Protein AF-A0A7Y1Y5I1-F1 (afdb_monomer_lite)

Radius of gyration: 30.26 Å; chains: 1; bounding box: 66×47×64 Å

pLDDT: mean 76.17, std 13.29, range [53.34, 96.62]

Secondary structure (DSSP, 8-state):
----EEE-TTT--EEETTSPPTTSPPHHHHHHHHHHHTTT---TT---GGG--S---SS---HHHHHIIIIIS------PPPHHHHHHHHHHHHHHHHHHHTT--

Foldseek 3Di:
DDFDWDQDPPQRDIDTPPDDDPRDDDPVVVVVVCVVCVVPDDDPPDDDPVPPVPPDDPDDDPPQVVCCVPVNPPPPPPPDDPPVVVVVVVVVVVVVCCCVVVVVD

Sequence (105 aa):
MAVERYMCPSCGTEVEVGSKCTGCPPEKKRRKLREKAAVARKKAWQQGQVYDGLGLPDDEFDYEGFVQREFGGKPHRQVGLKWYWWVTGAVLAGAMAVALFGGLW

Structure (mmCIF, N/CA/C/O backbone):
data_AF-A0A7Y1Y5I1-F1
#
_entry.id   AF-A0A7Y1Y5I1-F1
#
loop_
_atom_site.group_PDB
_atom_site.id
_atom_site.type_symbol
_atom_site.label_atom_id
_atom_site.label_alt_id
_atom_site.label_comp_id
_atom_site.label_asym_id
_atom_site.label_entity_id
_atom_site.label_seq_id
_atom_site.pdbx_PDB_ins_code
_atom_site.Cartn_x
_atom_site.Cartn_y
_atom_site.Cartn_z
_atom_site.occupancy
_atom_site.B_iso_or_equiv
_atom_site.auth_seq_id
_atom_site.auth_comp_id
_atom_site.auth_asym_id
_atom_site.auth_atom_id
_atom_site.pdbx_PDB_model_num
ATOM 1 N N . MET A 1 1 ? -18.068 29.644 29.585 1.00 58.94 1 MET A N 1
ATOM 2 C CA . MET A 1 1 ? -17.789 28.693 28.489 1.00 58.94 1 MET A CA 1
ATOM 3 C C . MET A 1 1 ? -18.342 27.348 28.920 1.00 58.94 1 MET A C 1
ATOM 5 O O . MET A 1 1 ? -18.066 26.958 30.048 1.00 58.94 1 MET A O 1
ATOM 9 N N . ALA A 1 2 ? -19.202 26.717 28.120 1.00 75.50 2 ALA A N 1
ATOM 10 C CA . ALA A 1 2 ? -19.740 25.402 28.463 1.00 75.50 2 ALA A CA 1
ATOM 11 C C . ALA A 1 2 ? -18.593 24.383 28.453 1.00 75.50 2 ALA A C 1
ATOM 13 O O . ALA A 1 2 ? -17.777 24.389 27.534 1.00 75.50 2 ALA A O 1
ATOM 14 N N . VAL A 1 3 ? -18.491 23.566 29.500 1.00 82.12 3 VAL A N 1
ATOM 15 C CA . VAL A 1 3 ? -17.487 22.502 29.558 1.00 82.12 3 VAL A CA 1
ATOM 16 C C . VAL A 1 3 ? -17.970 21.375 28.656 1.00 82.12 3 VAL A C 1
ATOM 18 O O . VAL A 1 3 ? -19.004 20.769 28.936 1.00 82.12 3 VAL A O 1
ATOM 21 N N . GLU A 1 4 ? -17.246 21.113 27.571 1.00 89.19 4 GLU A N 1
ATOM 22 C CA . GLU A 1 4 ? -17.536 19.973 26.707 1.00 89.19 4 GLU A CA 1
ATOM 23 C C . GLU A 1 4 ? -17.234 18.669 27.456 1.00 89.19 4 GLU A C 1
ATOM 25 O O . GLU A 1 4 ? -16.165 18.503 28.056 1.00 89.19 4 GLU A O 1
ATOM 30 N N . ARG A 1 5 ? -18.199 17.746 27.453 1.00 90.75 5 ARG A N 1
ATOM 31 C CA . ARG A 1 5 ? -18.113 16.435 28.106 1.00 90.75 5 ARG A CA 1
ATOM 32 C C . ARG A 1 5 ? -18.198 15.331 27.058 1.00 90.75 5 ARG A C 1
ATOM 34 O O . ARG A 1 5 ? -18.903 15.469 26.063 1.00 90.75 5 ARG A O 1
ATOM 41 N N . TYR A 1 6 ? -17.476 14.237 27.283 1.00 89.06 6 TYR A N 1
ATOM 42 C CA . TYR A 1 6 ? -17.511 13.044 26.440 1.00 89.06 6 TYR A CA 1
ATOM 43 C C . TYR A 1 6 ? -17.600 11.772 27.291 1.00 89.06 6 TYR A C 1
ATOM 45 O O . TYR A 1 6 ? -17.108 11.718 28.419 1.00 89.06 6 TYR A O 1
ATOM 53 N N . MET A 1 7 ? -18.198 10.717 26.739 1.00 89.06 7 MET A N 1
ATOM 54 C CA . MET A 1 7 ? -18.208 9.387 27.354 1.00 89.06 7 MET A CA 1
ATOM 55 C C . MET A 1 7 ? -16.882 8.664 27.102 1.00 89.06 7 MET A C 1
ATOM 57 O O . MET A 1 7 ? -16.476 8.460 25.957 1.00 89.06 7 MET A O 1
ATOM 61 N N . CYS A 1 8 ? -16.204 8.229 28.165 1.00 85.62 8 CYS A N 1
ATOM 62 C CA . CYS A 1 8 ? -14.956 7.483 28.038 1.00 85.62 8 CYS A CA 1
ATOM 63 C C . CYS A 1 8 ? -15.204 6.071 27.462 1.00 85.62 8 CYS A C 1
ATOM 65 O O . CYS A 1 8 ? -15.835 5.252 28.131 1.00 85.62 8 CYS A O 1
ATOM 67 N N . PRO A 1 9 ? -14.619 5.690 26.308 1.00 84.00 9 PRO A N 1
ATOM 68 C CA . PRO A 1 9 ? -14.860 4.383 25.680 1.00 84.00 9 PRO A CA 1
ATOM 69 C C . PRO A 1 9 ? -14.247 3.198 26.448 1.00 84.00 9 PRO A C 1
ATOM 71 O O . PRO A 1 9 ? -14.430 2.045 26.075 1.00 84.00 9 PRO A O 1
ATOM 74 N N . SER A 1 10 ? -13.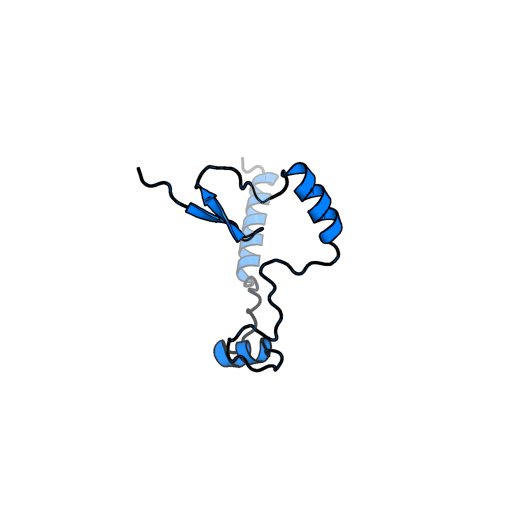459 3.460 27.497 1.00 75.75 10 SER A N 1
ATOM 75 C CA . SER A 1 10 ? -12.841 2.409 28.316 1.00 75.75 10 SER A CA 1
ATOM 76 C C . SER A 1 10 ? -13.652 2.047 29.563 1.00 75.75 10 SER A C 1
ATOM 78 O O . SER A 1 10 ? -13.613 0.889 29.965 1.00 75.75 10 SER A O 1
ATOM 80 N N . CYS A 1 11 ? -14.334 3.011 30.192 1.00 83.81 11 CYS A N 1
ATOM 81 C CA . CYS A 1 11 ? -15.057 2.799 31.455 1.00 83.81 11 CYS A CA 1
ATOM 82 C C . CYS A 1 11 ? -16.494 3.341 31.466 1.00 83.81 11 CYS A C 1
ATOM 84 O O . CYS A 1 11 ? -17.189 3.139 32.454 1.00 83.81 11 CYS A O 1
ATOM 86 N N . GLY A 1 12 ? -16.939 4.029 30.410 1.00 82.81 12 GLY A N 1
ATOM 87 C CA . GLY A 1 12 ? -18.301 4.559 30.288 1.00 82.81 12 GLY A CA 1
ATOM 88 C C . GLY A 1 12 ? -18.615 5.761 31.184 1.00 82.81 12 GLY A C 1
ATOM 89 O O . GLY A 1 12 ? -19.759 6.183 31.250 1.00 82.81 12 GLY A O 1
ATOM 90 N N . THR A 1 13 ? -17.628 6.317 31.892 1.00 87.00 13 THR A N 1
ATOM 91 C CA . THR A 1 13 ? -17.818 7.514 32.726 1.00 87.00 13 THR A CA 1
ATOM 92 C C . THR A 1 13 ? -17.789 8.772 31.863 1.00 87.00 13 THR A C 1
ATOM 94 O O . THR A 1 13 ? -17.021 8.841 30.899 1.00 87.00 13 THR A O 1
ATOM 97 N N . GLU A 1 14 ? -18.585 9.774 32.227 1.00 89.12 14 GLU A N 1
ATOM 98 C CA . GLU A 1 14 ? -18.563 11.087 31.591 1.00 89.12 14 GLU A CA 1
ATOM 99 C C . GLU A 1 14 ? -17.354 11.901 32.077 1.00 89.12 14 GLU A C 1
ATOM 101 O O . GLU A 1 14 ? -17.110 12.036 33.278 1.00 89.12 14 GLU A O 1
ATOM 106 N N . VAL A 1 15 ? -16.552 12.392 31.133 1.00 90.31 15 VAL A N 1
ATOM 107 C CA . VAL A 1 15 ? -15.265 13.054 31.380 1.00 90.31 15 VAL A CA 1
ATOM 108 C C . VAL A 1 15 ? -15.242 14.395 30.661 1.00 90.31 15 VAL A C 1
ATOM 110 O O . VAL A 1 15 ? -15.759 14.534 29.556 1.00 90.31 15 VAL A O 1
ATOM 113 N N . GLU A 1 16 ? -14.620 15.392 31.279 1.00 90.19 16 GLU A N 1
ATOM 114 C CA . GLU A 1 16 ? -14.450 16.716 30.682 1.00 90.19 16 GLU A CA 1
ATOM 115 C C . GLU A 1 16 ? -13.322 16.695 29.647 1.00 90.19 16 GLU A C 1
ATOM 117 O O . GLU A 1 16 ? -12.241 16.137 29.893 1.00 90.19 16 GLU A O 1
ATOM 122 N N . VAL A 1 17 ? -13.561 17.303 28.485 1.00 86.69 17 VAL A N 1
ATOM 123 C CA . VAL A 1 17 ? -12.570 17.409 27.410 1.00 86.69 17 VAL A CA 1
ATOM 124 C C . VAL A 1 17 ? -11.335 18.154 27.933 1.00 86.69 17 VAL A C 1
ATOM 126 O O . VAL A 1 17 ? -11.435 19.222 28.528 1.00 86.69 17 VAL A O 1
ATOM 129 N N . GLY A 1 18 ? -10.154 17.556 27.754 1.00 82.94 18 GLY A N 1
ATOM 130 C CA . GLY A 1 18 ? -8.878 18.081 28.264 1.00 82.94 18 GLY A CA 1
ATOM 131 C C . GLY A 1 18 ? -8.461 17.571 29.652 1.00 82.94 18 GLY A C 1
ATOM 132 O O . GLY A 1 18 ? -7.312 17.766 30.047 1.00 82.94 18 GLY A O 1
ATOM 133 N N . SER A 1 19 ? -9.334 16.862 30.375 1.00 83.75 19 SER A N 1
ATOM 134 C CA . SER A 1 19 ? -9.018 16.266 31.681 1.00 83.75 19 SER A CA 1
ATOM 135 C C . SER A 1 19 ? -8.696 14.764 31.589 1.00 83.75 19 SER A C 1
ATOM 137 O O . SER A 1 19 ? -9.060 14.071 30.634 1.00 83.75 19 SER A O 1
ATOM 139 N N . LYS A 1 20 ? -7.987 14.228 32.594 1.00 83.25 20 LYS A N 1
ATOM 140 C CA . LYS A 1 20 ? -7.751 12.779 32.704 1.00 83.25 20 LYS A CA 1
ATOM 141 C C . LYS A 1 20 ? -9.003 12.092 33.246 1.00 83.25 20 LYS A C 1
ATOM 143 O O . LYS A 1 20 ? -9.534 12.495 34.274 1.00 83.25 20 LYS A O 1
ATOM 148 N N . CYS A 1 21 ? -9.403 10.994 32.606 1.00 84.56 21 CYS A N 1
ATOM 149 C CA . CYS A 1 21 ? -10.514 10.161 33.060 1.00 84.56 21 CYS A CA 1
ATOM 150 C C . CYS A 1 21 ? -10.267 9.618 34.479 1.00 84.56 21 CYS A C 1
ATOM 152 O O . CYS A 1 21 ? -9.344 8.829 34.688 1.00 84.56 21 CYS A O 1
ATOM 154 N N . THR A 1 22 ? -11.133 9.979 35.427 1.00 82.38 22 THR A N 1
ATOM 155 C CA . THR A 1 22 ? -11.055 9.573 36.843 1.00 82.38 22 THR A CA 1
ATOM 156 C C . THR A 1 22 ? -11.397 8.099 37.070 1.00 82.38 22 THR A C 1
ATOM 158 O O . THR A 1 22 ? -10.850 7.478 37.976 1.00 82.38 22 THR A O 1
ATOM 161 N N . GLY A 1 23 ? -12.243 7.507 36.219 1.00 80.19 23 GLY A N 1
ATOM 162 C CA . GLY A 1 23 ? -12.626 6.091 36.308 1.00 80.19 23 GLY A CA 1
ATOM 163 C C . GLY A 1 23 ? -11.586 5.097 35.772 1.00 80.19 23 GLY A C 1
ATOM 164 O O . GLY A 1 23 ? -11.674 3.902 36.046 1.00 80.19 23 GLY A O 1
ATOM 165 N N . CYS A 1 24 ? -10.585 5.551 35.008 1.00 81.12 24 CYS A N 1
ATOM 166 C CA . CYS A 1 24 ? -9.576 4.670 34.418 1.00 81.12 24 CYS A CA 1
ATOM 167 C C . CYS A 1 24 ? -8.307 4.614 35.286 1.00 81.12 24 CYS A C 1
ATOM 169 O O . CYS A 1 24 ? -7.814 5.658 35.712 1.00 81.12 24 CYS A O 1
ATOM 171 N N . PRO A 1 25 ? -7.694 3.430 35.494 1.00 75.94 25 PRO A N 1
ATOM 172 C CA . PRO A 1 25 ? -6.433 3.342 36.221 1.00 75.94 25 PRO A CA 1
ATOM 173 C C . PRO A 1 25 ? -5.317 4.099 35.478 1.00 75.94 25 PRO A C 1
ATOM 175 O O . PRO A 1 25 ? -5.348 4.197 34.246 1.00 75.94 25 PRO A O 1
ATOM 178 N N . PRO A 1 26 ? -4.289 4.595 36.190 1.00 71.06 26 PRO A N 1
ATOM 179 C CA . PRO A 1 26 ? -3.196 5.337 35.575 1.00 71.06 26 PRO A CA 1
ATOM 180 C C . PRO A 1 26 ? -2.475 4.492 34.519 1.00 71.06 26 PRO A C 1
ATOM 182 O O . PRO A 1 26 ? -2.339 3.273 34.642 1.00 71.06 26 PRO A O 1
ATOM 185 N N . GLU A 1 27 ? -1.976 5.154 33.480 1.00 66.31 27 GLU A N 1
ATOM 186 C CA . GLU A 1 27 ? -1.447 4.549 32.250 1.00 66.31 27 GLU A CA 1
ATOM 187 C C . GLU A 1 27 ? -0.400 3.445 32.482 1.00 66.31 27 GLU A C 1
ATOM 189 O O . GLU A 1 27 ? -0.437 2.393 31.841 1.00 66.31 27 GLU A O 1
ATOM 194 N N . LYS A 1 28 ? 0.469 3.618 33.486 1.00 60.47 28 LYS A N 1
ATOM 195 C CA . LYS A 1 28 ? 1.477 2.620 33.882 1.00 60.47 28 LYS A CA 1
ATOM 196 C C . LYS A 1 28 ? 0.851 1.300 34.359 1.00 60.47 28 LYS A C 1
ATOM 198 O O . LYS A 1 28 ? 1.366 0.229 34.045 1.00 60.47 28 LYS A O 1
ATOM 203 N N . LYS A 1 29 ? -0.287 1.359 35.064 1.00 59.62 29 LYS A N 1
ATOM 204 C CA . LYS A 1 29 ? -1.071 0.172 35.453 1.00 59.62 29 LYS A CA 1
ATOM 205 C C . LYS A 1 29 ? -1.842 -0.400 34.254 1.00 59.62 29 LYS A C 1
ATOM 207 O O . LYS A 1 29 ? -1.913 -1.619 34.123 1.00 59.62 29 LYS A O 1
ATOM 212 N N . ARG A 1 30 ? -2.336 0.449 33.335 1.00 58.41 30 ARG A N 1
ATOM 213 C CA . ARG A 1 30 ? -3.016 0.017 32.091 1.00 58.41 30 ARG A CA 1
ATOM 214 C C . ARG A 1 30 ? -2.108 -0.787 31.167 1.00 58.41 30 ARG A C 1
ATOM 216 O O . ARG A 1 30 ? -2.570 -1.784 30.627 1.00 58.41 30 ARG A O 1
ATOM 223 N N . ARG A 1 31 ? -0.838 -0.401 30.996 1.00 60.25 31 ARG A N 1
ATOM 224 C CA . ARG A 1 31 ? 0.115 -1.145 30.149 1.00 60.25 31 ARG A CA 1
ATOM 225 C C . ARG A 1 31 ? 0.320 -2.575 30.655 1.00 60.25 31 ARG A C 1
ATOM 227 O O . ARG A 1 31 ? 0.153 -3.514 29.890 1.00 60.25 31 ARG A O 1
ATOM 234 N N . LYS A 1 32 ? 0.554 -2.732 31.962 1.00 57.91 32 LYS A N 1
ATOM 235 C CA . LYS A 1 32 ? 0.749 -4.040 32.612 1.00 57.91 32 LYS A CA 1
ATOM 236 C C . LYS A 1 32 ? -0.507 -4.927 32.560 1.00 57.91 32 LYS A C 1
ATOM 238 O O . LYS A 1 32 ? -0.399 -6.140 32.425 1.00 57.91 32 LYS A O 1
ATOM 243 N N . LEU A 1 33 ? -1.699 -4.328 32.650 1.00 59.78 33 LEU A N 1
ATOM 244 C CA . LEU A 1 33 ? -2.982 -5.027 32.477 1.00 59.78 33 LEU A CA 1
ATOM 245 C C . LEU A 1 33 ? -3.251 -5.412 31.013 1.00 59.78 33 LEU A C 1
ATOM 247 O O . LEU A 1 33 ? -3.718 -6.516 30.756 1.00 59.78 33 LEU A O 1
ATOM 251 N N . ARG A 1 34 ? -2.934 -4.532 30.054 1.00 58.25 34 ARG A N 1
ATOM 252 C CA . ARG A 1 34 ? -3.069 -4.800 28.612 1.00 58.25 34 ARG A CA 1
ATOM 253 C C . ARG A 1 34 ? -2.157 -5.928 28.157 1.00 58.25 34 ARG A C 1
ATOM 255 O O . ARG A 1 34 ? -2.617 -6.789 27.428 1.00 58.25 34 ARG A O 1
ATOM 262 N N . GLU A 1 35 ? -0.916 -5.951 28.624 1.00 58.97 35 GLU A N 1
ATOM 263 C CA . GLU A 1 35 ? 0.053 -7.006 28.312 1.00 58.97 35 GLU A 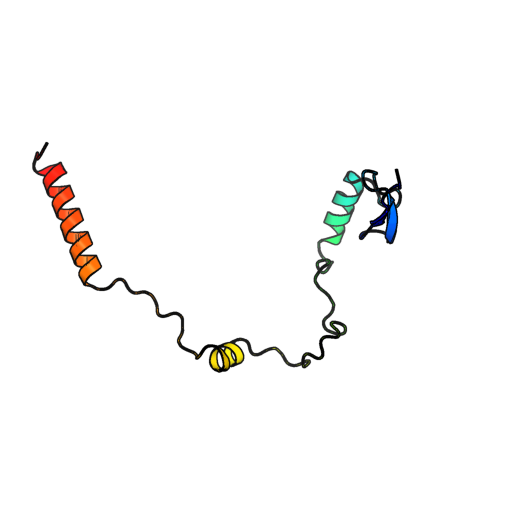CA 1
ATOM 264 C C . GLU A 1 35 ? -0.418 -8.380 28.814 1.00 58.97 35 GLU A C 1
ATOM 266 O O . GLU A 1 35 ? -0.371 -9.356 28.074 1.00 58.97 35 GLU A O 1
ATOM 271 N N . LYS A 1 36 ? -1.005 -8.443 30.019 1.00 57.47 36 LYS A N 1
ATOM 272 C CA . LYS A 1 36 ? -1.609 -9.678 30.548 1.00 57.47 36 LYS A CA 1
ATOM 273 C C . LYS A 1 36 ? -2.896 -10.106 29.828 1.00 57.47 36 LYS A C 1
ATOM 275 O O . LYS A 1 36 ? -3.188 -11.294 29.787 1.00 57.47 36 LYS A O 1
ATOM 280 N N . ALA A 1 37 ? -3.667 -9.165 29.278 1.00 56.66 37 ALA A N 1
ATOM 281 C CA . ALA A 1 37 ? -4.936 -9.435 28.588 1.00 56.66 37 ALA A CA 1
ATOM 282 C C . ALA A 1 37 ? -4.800 -9.606 27.058 1.00 56.66 37 ALA A C 1
ATOM 284 O O . ALA A 1 37 ? -5.745 -10.048 26.403 1.00 56.66 37 ALA A O 1
ATOM 285 N N . ALA A 1 38 ? -3.647 -9.254 26.479 1.00 54.56 38 ALA A N 1
ATOM 286 C CA . ALA A 1 38 ? -3.401 -9.262 25.034 1.00 54.56 38 ALA A CA 1
ATOM 287 C C . ALA A 1 38 ? -3.388 -10.668 24.416 1.00 54.56 38 ALA A C 1
ATOM 289 O O . ALA A 1 38 ? -3.555 -10.796 23.209 1.00 54.56 38 ALA A O 1
ATOM 290 N N . VAL A 1 39 ? -3.245 -11.714 25.232 1.00 53.34 39 VAL A N 1
ATOM 291 C CA . VAL A 1 39 ? -3.228 -13.105 24.759 1.00 53.34 39 VAL A CA 1
ATOM 292 C C . VAL A 1 39 ? -4.643 -13.637 24.461 1.00 53.34 39 VAL A C 1
ATOM 294 O O . VAL A 1 39 ? -4.772 -14.640 23.772 1.00 53.34 39 VAL A O 1
ATOM 297 N N . ALA A 1 40 ? -5.719 -12.962 24.901 1.00 55.59 40 ALA A N 1
ATOM 298 C CA . ALA A 1 40 ? -7.086 -13.496 24.763 1.00 55.59 40 ALA A CA 1
ATOM 299 C C . ALA A 1 40 ? -8.182 -12.493 24.346 1.00 55.59 40 ALA A C 1
ATOM 301 O O . ALA A 1 40 ? -9.347 -12.878 24.247 1.00 55.59 40 ALA A O 1
ATOM 302 N N . ARG A 1 41 ? -7.879 -11.207 24.109 1.00 58.88 41 ARG A N 1
ATOM 303 C CA . ARG A 1 41 ? -8.925 -10.205 23.834 1.00 58.88 41 ARG A CA 1
ATOM 304 C C . ARG A 1 41 ? -9.016 -9.864 22.345 1.00 58.88 41 ARG A C 1
ATOM 306 O O . ARG A 1 41 ? -8.104 -9.250 21.796 1.00 58.88 41 ARG A O 1
ATOM 313 N N . LYS A 1 42 ? -10.159 -10.200 21.730 1.00 60.34 42 LYS A N 1
ATOM 314 C CA . LYS A 1 42 ? -10.597 -9.654 20.433 1.00 60.34 42 LYS A CA 1
ATOM 315 C C . LYS A 1 42 ? -10.389 -8.133 20.421 1.00 60.34 42 LYS A C 1
ATOM 317 O O . LYS A 1 42 ? -10.635 -7.462 21.430 1.00 60.34 42 LYS A O 1
ATOM 322 N N . LYS A 1 43 ? -9.884 -7.586 19.311 1.00 65.50 43 LYS A N 1
ATOM 323 C CA . LYS A 1 43 ? -9.668 -6.134 19.172 1.00 65.50 43 LYS A CA 1
ATOM 324 C C . LYS A 1 43 ? -10.999 -5.410 19.407 1.00 65.50 43 LYS A C 1
ATOM 326 O O . LYS A 1 43 ? -12.051 -5.966 19.134 1.00 65.50 43 LYS A O 1
ATOM 331 N N . ALA A 1 44 ? -10.973 -4.168 19.891 1.00 63.88 44 ALA A N 1
ATOM 332 C CA . ALA A 1 44 ? -12.208 -3.434 20.203 1.00 63.88 44 ALA A CA 1
ATOM 333 C C . ALA A 1 44 ? -13.167 -3.282 19.001 1.00 63.88 44 ALA A C 1
ATOM 335 O O . ALA A 1 44 ? -14.362 -3.122 19.200 1.00 63.88 44 ALA A O 1
ATOM 336 N N . TRP A 1 45 ? -12.643 -3.359 17.774 1.00 67.00 45 TRP A N 1
ATOM 337 C CA . TRP A 1 45 ? -13.413 -3.346 16.527 1.00 67.00 45 TRP A CA 1
ATOM 338 C C . TRP A 1 45 ? -13.856 -4.738 16.045 1.00 67.00 45 TRP A C 1
ATOM 340 O O . TRP A 1 45 ? -14.630 -4.833 15.104 1.00 67.00 45 TRP A O 1
ATOM 350 N N . GLN A 1 46 ? -13.359 -5.821 16.648 1.00 63.59 46 GLN A N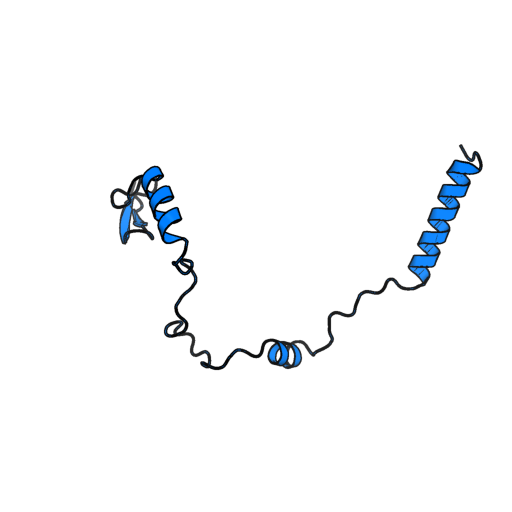 1
ATOM 351 C CA . GLN A 1 46 ? -13.784 -7.183 16.332 1.00 63.59 46 GLN A CA 1
ATOM 352 C C . GLN A 1 46 ? -15.055 -7.496 17.124 1.00 63.59 46 GLN A C 1
ATOM 354 O O . GLN A 1 46 ? -14.992 -7.955 18.268 1.00 63.59 46 GLN A O 1
ATOM 359 N N . GLN A 1 47 ? -16.204 -7.221 16.514 1.00 64.50 47 GLN A N 1
ATOM 360 C CA . GLN A 1 47 ? -17.505 -7.634 17.029 1.00 64.50 47 GLN A CA 1
ATOM 361 C C . GLN A 1 47 ? -17.696 -9.150 16.833 1.00 64.50 47 GLN A C 1
ATOM 363 O O . GLN A 1 47 ? -16.965 -9.811 16.089 1.00 64.50 47 GLN A O 1
ATOM 368 N N . GLY A 1 48 ? -18.578 -9.755 17.630 1.00 61.94 48 GLY A N 1
ATOM 369 C CA . GLY A 1 48 ? -18.939 -11.160 17.454 1.00 61.94 48 GLY A CA 1
ATOM 370 C C . GLY A 1 48 ? -19.921 -11.273 16.298 1.00 61.94 48 GLY A C 1
ATOM 371 O O . GLY A 1 48 ? -20.918 -10.563 16.317 1.00 61.94 48 GLY A O 1
ATOM 372 N N . GLN A 1 49 ? -19.663 -12.180 15.351 1.00 59.03 49 GLN A N 1
ATOM 373 C CA . GLN A 1 49 ? -20.433 -12.299 14.103 1.00 59.03 49 GLN A CA 1
ATOM 374 C C . GLN A 1 49 ? -21.954 -12.438 14.281 1.00 59.03 49 GLN A C 1
ATOM 376 O O . GLN A 1 49 ? -22.709 -12.082 13.394 1.00 59.03 49 GLN A O 1
ATOM 381 N N . VAL A 1 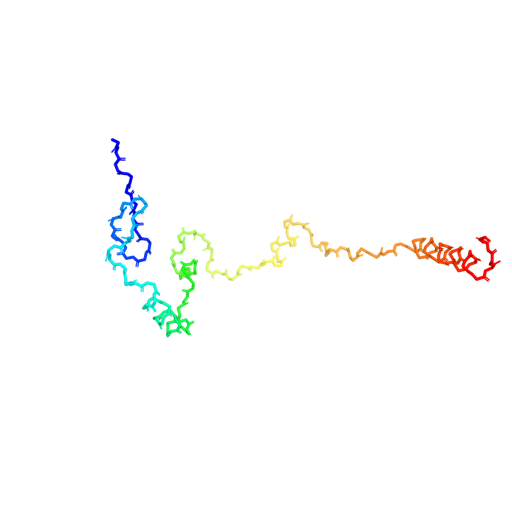50 ? -22.410 -12.879 15.455 1.00 56.41 50 VAL A N 1
ATOM 382 C CA . VAL A 1 50 ? -23.828 -13.107 15.769 1.00 56.41 50 VAL A CA 1
ATOM 383 C C . VAL A 1 50 ? -24.659 -11.809 15.860 1.00 56.41 50 VAL A C 1
ATOM 385 O O . VAL A 1 50 ? -25.881 -11.873 15.806 1.00 56.41 50 VAL A O 1
ATOM 388 N N . TYR A 1 51 ? -24.041 -10.630 16.022 1.00 53.84 51 TYR A N 1
ATOM 389 C CA . TYR A 1 51 ? -24.759 -9.377 16.328 1.00 53.84 51 TYR A CA 1
ATOM 390 C C . TYR A 1 51 ? -24.383 -8.185 15.444 1.00 53.84 51 TYR A C 1
ATOM 392 O O . TYR A 1 51 ? -24.595 -7.042 15.850 1.00 53.84 51 TYR A O 1
ATOM 400 N N . ASP A 1 52 ? -23.859 -8.406 14.238 1.00 60.09 52 ASP A N 1
ATOM 401 C CA . ASP A 1 52 ? -23.538 -7.268 13.372 1.00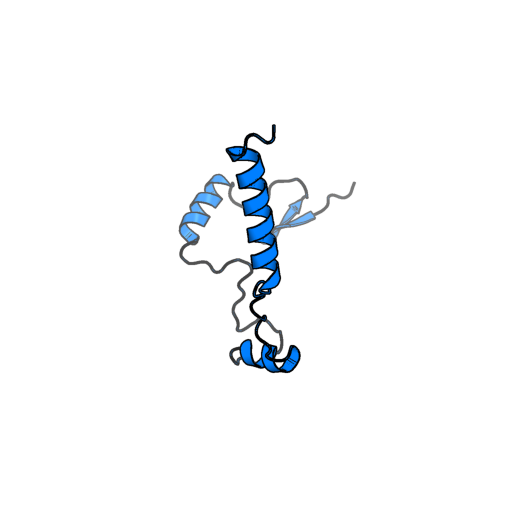 60.09 52 ASP A CA 1
ATOM 402 C C . ASP A 1 52 ? -24.804 -6.554 12.861 1.00 60.09 52 ASP A C 1
ATOM 404 O O . ASP A 1 52 ? -24.713 -5.399 12.457 1.00 60.09 52 ASP A O 1
ATOM 408 N N . GLY A 1 53 ? -26.001 -7.167 12.926 1.00 58.44 53 GLY A N 1
ATOM 409 C CA . GLY A 1 53 ? -27.302 -6.530 12.614 1.00 58.44 53 GLY A CA 1
ATOM 410 C C . GLY A 1 53 ? -27.459 -6.069 11.157 1.00 58.44 53 GLY A C 1
ATOM 411 O O . GLY A 1 53 ? -28.547 -5.724 10.701 1.00 58.44 53 GLY A O 1
ATOM 412 N N . LEU A 1 54 ? -26.364 -6.102 10.411 1.00 64.38 54 LEU A N 1
ATOM 413 C CA . LEU A 1 54 ? -26.298 -6.206 8.980 1.00 64.38 54 LEU A CA 1
ATOM 414 C C . LEU A 1 54 ? -27.019 -7.513 8.657 1.00 64.38 54 LEU A C 1
ATOM 416 O O . LEU A 1 54 ? -26.576 -8.567 9.100 1.00 64.38 54 LEU A O 1
ATOM 420 N N . GLY A 1 55 ? -28.141 -7.466 7.941 1.00 61.97 55 GLY A N 1
ATOM 421 C CA . GLY A 1 55 ? -28.821 -8.659 7.417 1.00 61.97 55 GLY A CA 1
ATOM 422 C C . GLY A 1 55 ? -27.989 -9.372 6.343 1.00 61.97 55 GLY A C 1
ATOM 423 O O . GLY A 1 55 ? -28.500 -9.688 5.273 1.00 61.97 55 GLY A O 1
ATOM 424 N N . LEU A 1 56 ? -26.689 -9.519 6.594 1.00 69.94 56 LEU A N 1
ATOM 425 C CA . LEU A 1 56 ? -25.751 -10.303 5.829 1.00 69.94 56 LEU A CA 1
ATOM 426 C C . LEU A 1 56 ? -26.099 -11.773 6.077 1.00 69.94 56 LEU A C 1
ATOM 428 O O . LEU A 1 56 ? -26.350 -12.150 7.222 1.00 69.94 56 LEU A O 1
ATOM 432 N N . PRO A 1 57 ? -26.153 -12.590 5.020 1.00 68.25 57 PRO A N 1
ATOM 433 C CA . PRO A 1 57 ? -26.270 -14.032 5.168 1.00 68.25 57 PRO A CA 1
ATOM 434 C C . PRO A 1 57 ? -25.174 -14.572 6.097 1.00 68.25 57 PRO A C 1
ATOM 436 O O . PRO A 1 57 ? -24.039 -14.104 6.034 1.00 68.25 57 PRO A O 1
ATOM 439 N N . ASP A 1 58 ? -25.505 -15.577 6.913 1.00 67.31 58 ASP A N 1
ATOM 440 C CA . ASP A 1 58 ? -24.537 -16.302 7.760 1.00 67.31 58 ASP A CA 1
ATOM 441 C C . ASP A 1 58 ? -23.537 -17.147 6.936 1.00 67.31 58 ASP A C 1
ATOM 443 O O . ASP A 1 58 ? -22.610 -17.741 7.490 1.00 67.31 58 ASP A O 1
ATOM 447 N N . ASP A 1 59 ? -23.722 -17.217 5.615 1.00 74.56 59 ASP A N 1
ATOM 448 C CA . ASP A 1 59 ? -22.840 -17.930 4.697 1.00 74.56 59 ASP A CA 1
ATOM 449 C C . ASP A 1 59 ? -21.490 -17.209 4.537 1.00 74.56 59 ASP A C 1
ATOM 451 O O . ASP A 1 59 ? -21.408 -15.979 4.463 1.00 74.56 59 ASP A O 1
ATOM 455 N N . GLU A 1 60 ? -20.408 -17.986 4.434 1.00 75.50 60 GLU A N 1
ATOM 456 C CA . GLU A 1 60 ? -19.068 -17.455 4.187 1.00 75.50 60 GLU A CA 1
ATOM 457 C C . GLU A 1 60 ? -19.044 -16.697 2.848 1.00 75.50 60 GLU A C 1
ATOM 459 O O . GLU A 1 60 ? -19.345 -17.249 1.788 1.00 75.50 60 GLU A O 1
ATOM 464 N N . PHE A 1 61 ? -18.731 -15.399 2.899 1.00 81.81 61 PHE A N 1
ATOM 465 C CA . PHE A 1 61 ? -18.754 -14.530 1.724 1.00 81.81 61 PHE A CA 1
ATOM 466 C C . PHE A 1 61 ? -17.744 -15.003 0.666 1.00 81.81 61 PHE A C 1
ATOM 468 O O . PHE A 1 61 ? -16.532 -14.877 0.854 1.00 81.81 61 PHE A O 1
ATOM 475 N N . ASP A 1 62 ? -18.244 -15.498 -0.473 1.00 84.00 62 ASP A N 1
ATOM 476 C CA . ASP A 1 62 ? -17.429 -15.890 -1.629 1.00 84.00 62 ASP A CA 1
ATOM 477 C C . ASP A 1 62 ? -16.858 -14.652 -2.341 1.00 84.00 62 ASP A C 1
ATOM 479 O O . ASP A 1 62 ? -17.428 -14.122 -3.303 1.00 84.00 62 ASP A O 1
ATOM 483 N N . TYR A 1 63 ? -15.720 -14.178 -1.828 1.00 84.06 63 TYR A N 1
ATOM 484 C CA . TYR A 1 63 ? -14.987 -13.037 -2.372 1.00 84.06 63 TYR A CA 1
ATOM 485 C C . TYR A 1 63 ? -14.624 -13.248 -3.845 1.00 84.06 63 TYR A C 1
ATOM 487 O O . TYR A 1 63 ? -14.803 -12.342 -4.656 1.00 84.06 63 TYR A O 1
ATOM 495 N N . GLU A 1 64 ? -14.168 -14.448 -4.209 1.00 82.31 64 GLU A N 1
ATOM 496 C CA . GLU A 1 64 ? -13.755 -14.765 -5.577 1.00 82.31 64 GLU A CA 1
ATOM 497 C C . GLU A 1 64 ? -14.948 -14.733 -6.538 1.00 82.31 64 GLU A C 1
ATOM 499 O O . GLU A 1 64 ? -14.876 -14.105 -7.597 1.00 82.31 64 GLU A O 1
ATOM 504 N N . GLY A 1 65 ? -16.081 -15.327 -6.156 1.00 85.31 65 GLY A N 1
ATOM 505 C CA . GLY A 1 65 ? -17.310 -15.285 -6.946 1.00 85.31 65 GLY A CA 1
ATOM 506 C C . GLY A 1 65 ? -17.893 -13.879 -7.077 1.00 85.31 65 GLY A C 1
ATOM 507 O O . GLY A 1 65 ? -18.341 -13.502 -8.161 1.00 85.31 65 GLY A O 1
ATOM 508 N N . PHE A 1 66 ? -17.863 -13.072 -6.012 1.00 85.75 66 PHE A N 1
ATOM 509 C CA . PHE A 1 66 ? -18.264 -11.663 -6.074 1.00 85.75 66 PHE A CA 1
ATOM 510 C C . PHE A 1 66 ? -17.377 -10.870 -7.038 1.00 85.75 66 PHE A C 1
ATOM 512 O O . PHE A 1 66 ? -17.888 -10.190 -7.928 1.00 85.75 66 PHE A O 1
ATOM 519 N N . VAL A 1 67 ? -16.053 -11.005 -6.920 1.00 86.31 67 VAL A N 1
ATOM 520 C CA . VAL A 1 67 ? -15.101 -10.316 -7.801 1.00 86.31 67 VAL A CA 1
ATOM 521 C C . VAL A 1 67 ? -15.313 -10.720 -9.259 1.00 86.31 67 VAL A C 1
ATOM 523 O O . VAL A 1 67 ? -15.336 -9.863 -10.143 1.00 86.31 67 VAL A O 1
ATOM 526 N N . GLN A 1 68 ? -15.529 -12.008 -9.524 1.00 85.81 68 GLN A N 1
ATOM 527 C CA . GLN A 1 68 ? -15.786 -12.502 -10.874 1.00 85.81 68 GLN A CA 1
ATOM 528 C C . GLN A 1 68 ? -17.097 -11.974 -11.466 1.00 85.81 68 GLN A C 1
ATOM 530 O O . GLN A 1 68 ? -17.107 -11.622 -12.648 1.00 85.81 68 GLN A O 1
ATOM 535 N N . ARG A 1 69 ? -18.176 -11.906 -10.672 1.00 84.12 69 ARG A N 1
ATOM 536 C CA . ARG A 1 69 ? -19.489 -11.405 -11.114 1.00 84.12 69 ARG A CA 1
ATOM 537 C C . ARG A 1 69 ? -19.499 -9.894 -11.343 1.00 84.12 69 ARG A C 1
ATOM 539 O O . ARG A 1 69 ? -20.001 -9.457 -12.372 1.00 84.12 69 ARG A O 1
ATOM 546 N N . GLU A 1 70 ? -18.941 -9.117 -10.418 1.00 86.69 70 GLU A N 1
ATOM 547 C CA . GLU A 1 70 ? -19.050 -7.650 -10.434 1.00 86.69 70 GLU A CA 1
ATOM 548 C C . GLU A 1 70 ? -17.941 -6.969 -11.238 1.00 86.69 70 GLU A C 1
ATOM 550 O O . GLU A 1 70 ? -18.184 -6.015 -11.974 1.00 86.69 70 GLU A O 1
ATOM 555 N N . PHE A 1 71 ? -16.703 -7.454 -11.123 1.00 85.00 71 PHE A N 1
ATOM 556 C CA . PHE A 1 71 ? -15.544 -6.805 -11.747 1.00 85.00 71 PHE A CA 1
ATOM 557 C C . PHE A 1 71 ? -15.106 -7.495 -13.040 1.00 85.00 71 PHE A C 1
ATOM 559 O O . PHE A 1 71 ? -14.300 -6.943 -13.793 1.00 85.00 71 PHE A O 1
ATOM 566 N N . GLY A 1 72 ? -15.667 -8.676 -13.326 1.00 76.19 72 GLY A N 1
ATOM 567 C CA . GLY A 1 72 ? -15.261 -9.535 -14.426 1.00 76.19 72 GLY A CA 1
ATOM 568 C C . GLY A 1 72 ? -13.892 -10.135 -14.128 1.00 76.19 72 GLY A C 1
ATOM 569 O O . GLY A 1 72 ? -12.909 -9.413 -14.011 1.00 76.19 72 GLY A O 1
ATOM 570 N N . GLY A 1 73 ? -13.818 -11.464 -14.023 1.00 66.06 73 GLY A N 1
ATOM 571 C CA . GLY A 1 73 ? -12.641 -12.245 -13.608 1.00 66.06 73 GLY A CA 1
ATOM 572 C C . GLY A 1 73 ? -11.400 -12.171 -14.510 1.00 66.06 73 GLY A C 1
ATOM 573 O O . GLY A 1 73 ? -10.754 -13.185 -14.751 1.00 66.06 73 GLY A O 1
ATOM 574 N N . LYS A 1 74 ? -11.046 -11.001 -15.044 1.00 68.00 74 LYS A N 1
ATOM 575 C CA . LYS A 1 74 ? -9.740 -10.747 -15.636 1.00 68.00 74 LYS A CA 1
ATOM 576 C C . LYS A 1 74 ? -8.772 -10.587 -14.462 1.00 68.00 74 LYS A C 1
ATOM 578 O O . LYS A 1 74 ? -8.789 -9.526 -13.835 1.00 68.00 74 LYS A O 1
ATOM 583 N N . PRO A 1 75 ? -7.943 -11.601 -14.138 1.00 66.56 75 PRO A N 1
ATOM 584 C CA . PRO A 1 75 ? -6.885 -11.408 -13.156 1.00 66.56 75 PRO A CA 1
ATOM 585 C C . PRO A 1 75 ? -6.080 -10.180 -13.569 1.00 66.56 75 PRO A C 1
ATOM 587 O O . PRO A 1 75 ? -5.942 -9.927 -14.774 1.00 66.56 75 PRO A O 1
ATOM 590 N N . HIS A 1 76 ? -5.573 -9.420 -12.589 1.00 63.62 76 HIS A N 1
ATOM 591 C CA . HIS A 1 76 ? -4.663 -8.310 -12.859 1.00 63.62 76 HIS A CA 1
ATOM 592 C C . HIS A 1 76 ? -3.653 -8.801 -13.904 1.00 63.62 76 HIS A C 1
ATOM 594 O O . HIS A 1 76 ? -2.937 -9.786 -13.703 1.00 63.62 76 HIS A O 1
ATOM 600 N N . ARG A 1 77 ? -3.721 -8.247 -15.115 1.00 63.94 77 ARG A N 1
ATOM 601 C CA . ARG A 1 77 ? -2.867 -8.739 -16.187 1.00 63.94 77 ARG A CA 1
ATOM 602 C C . ARG A 1 77 ? -1.461 -8.424 -15.716 1.00 63.94 77 ARG A C 1
ATOM 604 O O . ARG A 1 77 ? -1.175 -7.249 -15.497 1.00 63.94 77 ARG A O 1
ATOM 611 N N . GLN A 1 78 ? -0.630 -9.448 -15.504 1.00 68.50 78 GLN A N 1
ATOM 612 C CA . GLN A 1 78 ? 0.777 -9.235 -15.186 1.00 68.50 78 GLN A CA 1
ATOM 613 C C . GLN A 1 78 ? 1.296 -8.246 -16.222 1.00 68.50 78 GLN A C 1
ATOM 615 O O . GLN A 1 78 ? 1.216 -8.503 -17.429 1.00 68.50 78 GLN A O 1
ATOM 620 N N . VAL A 1 79 ? 1.688 -7.062 -15.757 1.00 69.75 79 VAL A N 1
ATOM 621 C CA . VAL A 1 79 ? 2.081 -5.957 -16.626 1.00 69.75 79 VAL A CA 1
ATOM 622 C C . VAL A 1 79 ? 3.478 -6.295 -17.132 1.00 69.75 79 VAL A C 1
ATOM 624 O O . VAL A 1 79 ? 4.485 -5.820 -16.621 1.00 69.75 79 VAL A O 1
ATOM 627 N N . GLY A 1 80 ? 3.549 -7.228 -18.079 1.00 76.94 80 GLY A N 1
ATOM 628 C CA . GLY A 1 80 ? 4.800 -7.626 -18.698 1.00 76.94 80 GLY A CA 1
ATOM 629 C C . GLY A 1 80 ? 5.377 -6.429 -19.440 1.00 76.94 80 GLY A C 1
ATOM 630 O O . GLY A 1 80 ? 4.685 -5.802 -20.249 1.00 76.94 80 GLY A O 1
ATOM 631 N N . LEU A 1 81 ? 6.643 -6.104 -19.173 1.00 80.56 81 LEU A N 1
ATOM 632 C CA . LEU A 1 81 ? 7.362 -5.119 -19.973 1.00 80.56 81 LEU A CA 1
ATOM 633 C C . LEU A 1 81 ? 7.377 -5.600 -21.427 1.00 80.56 81 LEU A C 1
ATOM 635 O O . LEU A 1 81 ? 7.886 -6.678 -21.736 1.00 80.56 81 LEU A O 1
ATOM 639 N N . LYS A 1 82 ? 6.791 -4.804 -22.327 1.00 85.75 82 LYS A N 1
ATOM 640 C CA . LYS A 1 82 ? 6.779 -5.104 -23.766 1.00 85.75 82 LYS A CA 1
ATOM 641 C C . LYS A 1 82 ? 8.224 -5.213 -24.268 1.00 85.75 82 LYS A C 1
ATOM 643 O O . LYS A 1 82 ? 9.086 -4.459 -23.827 1.00 85.75 82 LYS A O 1
ATOM 648 N N . TRP A 1 83 ? 8.476 -6.124 -25.210 1.00 88.44 83 TRP A N 1
ATOM 649 C CA . TRP A 1 83 ? 9.823 -6.469 -25.693 1.00 88.44 83 TRP A CA 1
ATOM 650 C C . TRP A 1 83 ? 10.670 -5.257 -26.125 1.00 88.44 83 TRP A C 1
ATOM 652 O O . TRP A 1 83 ? 11.875 -5.237 -25.907 1.00 88.44 83 TRP A O 1
ATOM 662 N N . TYR A 1 84 ? 10.049 -4.212 -26.677 1.00 90.62 84 TYR A N 1
ATOM 663 C CA . TYR A 1 84 ? 10.764 -3.006 -27.094 1.00 90.62 84 TYR A CA 1
ATOM 664 C C . TYR A 1 84 ? 11.370 -2.233 -25.914 1.00 90.62 84 TYR A C 1
ATOM 666 O O . TYR A 1 84 ? 12.405 -1.606 -26.084 1.00 90.62 84 TYR A O 1
ATOM 674 N N . TRP A 1 85 ? 10.793 -2.309 -24.708 1.00 93.81 85 TRP A N 1
ATOM 675 C CA . TRP A 1 85 ? 11.382 -1.686 -23.518 1.00 93.81 85 TRP A CA 1
ATOM 676 C C . TRP A 1 85 ? 12.678 -2.374 -23.089 1.00 93.81 85 TRP A C 1
ATOM 678 O O . TRP A 1 85 ? 13.591 -1.701 -22.616 1.00 93.81 85 TRP A O 1
ATOM 688 N N . TRP A 1 86 ? 12.797 -3.683 -23.324 1.00 93.31 86 TRP A N 1
ATOM 689 C CA . TRP A 1 86 ? 14.066 -4.392 -23.159 1.00 93.31 86 TRP A CA 1
ATOM 690 C C . TRP A 1 86 ? 15.117 -3.901 -24.156 1.00 93.31 86 TRP A C 1
ATOM 692 O O . TRP A 1 86 ? 16.256 -3.659 -23.765 1.00 93.31 86 TRP A O 1
ATOM 702 N N . VAL A 1 87 ? 14.729 -3.681 -25.418 1.00 95.25 87 VAL A N 1
ATOM 703 C CA . VAL A 1 87 ? 15.627 -3.135 -26.450 1.00 95.25 87 VAL A CA 1
ATOM 704 C C . VAL A 1 87 ? 16.079 -1.722 -26.094 1.00 95.25 87 VAL A C 1
ATOM 706 O O . VAL A 1 87 ? 17.274 -1.448 -26.112 1.00 95.25 87 VAL A O 1
ATOM 709 N N . THR A 1 88 ? 15.156 -0.837 -25.708 1.00 95.88 88 THR A N 1
ATOM 710 C CA . THR A 1 88 ? 15.494 0.530 -25.287 1.00 95.88 88 THR A CA 1
ATOM 711 C C . THR A 1 88 ? 16.460 0.527 -24.102 1.00 95.88 88 THR A C 1
ATOM 713 O O . THR A 1 88 ? 17.444 1.265 -24.116 1.00 95.88 88 THR A O 1
ATOM 716 N N . GLY A 1 89 ? 16.225 -0.332 -23.102 1.00 95.00 89 GLY A N 1
ATOM 717 C CA . GLY A 1 89 ? 17.130 -0.497 -21.964 1.00 95.00 89 GLY A CA 1
ATOM 718 C C . GLY A 1 89 ? 18.524 -0.970 -22.381 1.00 95.00 89 GLY A C 1
ATOM 719 O O . GLY A 1 89 ? 19.519 -0.404 -21.935 1.00 95.00 89 GLY A O 1
ATOM 720 N N . ALA A 1 90 ? 18.608 -1.949 -23.286 1.00 95.69 90 ALA A N 1
ATOM 721 C CA . ALA A 1 90 ? 19.880 -2.448 -23.804 1.00 95.69 90 ALA A CA 1
ATOM 722 C C . ALA A 1 90 ? 20.655 -1.377 -24.592 1.00 95.69 90 ALA A C 1
ATOM 724 O O . ALA A 1 90 ? 21.863 -1.240 -24.412 1.00 95.69 90 ALA A O 1
ATOM 725 N N . VAL A 1 91 ? 19.966 -0.580 -25.416 1.00 96.62 91 VAL A N 1
ATOM 726 C CA . VAL A 1 91 ? 20.578 0.520 -26.181 1.00 96.62 91 VAL A CA 1
ATOM 727 C C . VAL A 1 91 ? 21.121 1.600 -25.248 1.00 96.62 91 VAL A C 1
ATOM 729 O O . VAL A 1 91 ? 22.266 2.018 -25.407 1.00 96.62 91 VAL A O 1
ATOM 732 N N . LEU A 1 92 ? 20.338 2.026 -24.252 1.00 96.50 92 LEU A N 1
ATOM 733 C CA . LEU A 1 92 ? 20.773 3.026 -23.271 1.00 96.50 92 LEU A CA 1
ATOM 734 C C . LEU A 1 92 ? 21.962 2.531 -22.441 1.00 96.50 92 LEU A C 1
ATOM 736 O O . LEU A 1 92 ? 22.929 3.268 -22.255 1.00 96.50 92 LEU A O 1
ATOM 740 N N . ALA A 1 93 ? 21.921 1.276 -21.988 1.00 96.12 93 ALA A N 1
ATOM 741 C CA . ALA A 1 93 ? 23.022 0.666 -21.250 1.00 96.12 93 ALA A CA 1
ATOM 742 C C . ALA A 1 93 ? 24.298 0.578 -22.103 1.00 96.12 93 ALA A C 1
ATOM 744 O O . ALA A 1 93 ? 25.380 0.918 -21.627 1.00 96.12 93 ALA A O 1
ATOM 745 N N . GLY A 1 94 ? 24.171 0.188 -23.375 1.00 95.94 94 GLY A N 1
ATOM 746 C CA . GLY A 1 94 ? 25.279 0.170 -24.329 1.00 95.94 94 GLY A CA 1
ATOM 747 C C . GLY A 1 94 ? 25.858 1.562 -24.575 1.00 95.94 94 GLY A C 1
ATOM 748 O O . GLY A 1 94 ? 27.072 1.732 -24.522 1.00 95.94 94 GLY A O 1
ATOM 749 N N . ALA A 1 95 ? 25.009 2.574 -24.765 1.00 94.12 95 ALA A N 1
ATOM 750 C CA . ALA A 1 95 ? 25.440 3.960 -24.940 1.00 94.12 95 ALA A CA 1
ATOM 751 C C . ALA A 1 95 ? 26.194 4.490 -23.709 1.00 94.12 95 ALA A C 1
ATOM 753 O O . ALA A 1 95 ? 27.247 5.106 -23.860 1.00 94.12 95 ALA A O 1
ATOM 754 N N . MET A 1 96 ? 25.712 4.196 -22.496 1.00 93.31 96 MET A N 1
ATOM 755 C CA . MET A 1 96 ? 26.429 4.525 -21.260 1.00 93.31 96 MET A CA 1
ATOM 756 C C . MET A 1 96 ? 27.775 3.806 -21.168 1.00 93.31 96 MET A C 1
ATOM 758 O O . MET A 1 96 ? 28.771 4.434 -20.830 1.00 93.31 96 MET A O 1
ATOM 762 N N . ALA A 1 97 ? 27.832 2.511 -21.481 1.00 93.44 97 ALA A N 1
ATOM 763 C CA . ALA A 1 97 ? 29.084 1.761 -21.457 1.00 93.44 97 ALA A CA 1
ATOM 764 C C . ALA A 1 97 ? 30.095 2.322 -22.469 1.00 93.44 97 ALA A C 1
ATOM 766 O O . ALA A 1 97 ? 31.258 2.515 -22.132 1.00 93.44 97 ALA A O 1
ATOM 767 N N . VAL A 1 98 ? 29.651 2.656 -23.683 1.00 93.06 98 VAL A N 1
ATOM 768 C CA . VAL A 1 98 ? 30.500 3.303 -24.693 1.00 93.06 98 VAL A CA 1
ATOM 769 C C . VAL A 1 98 ? 30.984 4.666 -24.209 1.00 93.06 98 VAL A C 1
ATOM 771 O O . VAL A 1 98 ? 32.163 4.965 -24.358 1.00 93.06 98 VAL A O 1
ATOM 774 N N . ALA A 1 99 ? 30.126 5.475 -23.588 1.00 86.81 99 ALA A N 1
ATOM 775 C CA . ALA A 1 99 ? 30.540 6.768 -23.054 1.00 86.81 99 ALA A CA 1
ATOM 776 C C . ALA A 1 99 ? 31.590 6.625 -21.9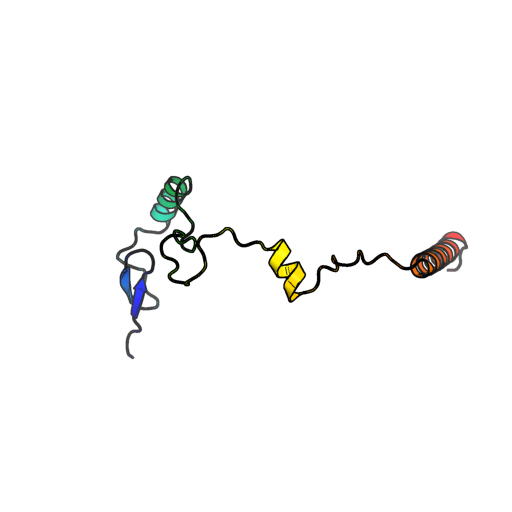34 1.00 86.81 99 ALA A C 1
ATOM 778 O O . ALA A 1 99 ? 32.596 7.329 -21.936 1.00 86.81 99 ALA A O 1
ATOM 779 N N . LEU A 1 100 ? 31.386 5.677 -21.013 1.00 87.75 100 LEU A N 1
ATOM 780 C CA . LEU A 1 100 ? 32.250 5.469 -19.846 1.00 87.75 100 LEU A CA 1
ATOM 781 C C . LEU A 1 100 ? 33.580 4.780 -20.182 1.00 87.75 100 LEU A C 1
ATOM 783 O O . LEU A 1 100 ? 34.608 5.131 -19.609 1.00 87.75 100 LEU A O 1
ATOM 787 N N . PHE A 1 101 ? 33.574 3.799 -21.086 1.00 86.56 101 PHE A N 1
ATOM 788 C CA . PHE A 1 101 ? 34.756 2.990 -21.417 1.00 86.56 101 PHE A CA 1
ATOM 789 C C . PHE A 1 101 ? 35.430 3.396 -22.732 1.00 86.56 101 PHE A C 1
ATOM 791 O O . PHE A 1 101 ? 36.602 3.094 -22.934 1.00 86.56 101 PHE A O 1
ATOM 798 N N . GLY A 1 102 ? 34.716 4.082 -23.624 1.00 78.94 102 GLY A N 1
ATOM 799 C CA . GLY A 1 102 ? 35.236 4.571 -24.903 1.00 78.94 102 GLY A CA 1
ATOM 800 C C . GLY A 1 102 ? 35.955 5.917 -24.819 1.00 78.94 102 GLY A C 1
ATOM 801 O O . GLY A 1 102 ? 36.368 6.431 -25.854 1.00 78.94 102 GLY A O 1
ATOM 802 N N . GLY A 1 103 ? 36.101 6.498 -23.623 1.00 67.62 103 GLY A N 1
ATOM 803 C CA . GLY A 1 103 ? 36.787 7.781 -23.436 1.00 67.62 103 GLY A CA 1
ATOM 804 C C . GLY A 1 103 ? 36.038 8.967 -24.045 1.00 67.62 103 GLY A C 1
ATOM 805 O O . GLY A 1 103 ? 36.665 9.937 -24.453 1.00 67.62 103 GLY A O 1
ATOM 806 N N . LEU A 1 104 ? 34.705 8.889 -24.131 1.00 60.66 104 LEU A N 1
ATOM 807 C CA . LEU A 1 104 ? 33.853 9.991 -24.581 1.00 60.66 104 LEU A CA 1
ATOM 808 C C . LEU A 1 104 ? 33.588 10.948 -23.402 1.00 60.66 104 LEU A C 1
ATOM 810 O O . LEU A 1 104 ? 32.444 11.160 -22.998 1.00 60.66 104 LEU A O 1
ATOM 814 N N . TRP A 1 105 ? 34.671 11.459 -22.819 1.00 56.97 105 TRP A N 1
ATOM 815 C CA . TRP A 1 105 ? 34.700 12.554 -21.854 1.00 56.97 105 TRP A CA 1
ATOM 816 C C . TRP A 1 105 ? 35.820 13.516 -22.236 1.00 56.97 105 TRP A C 1
ATOM 818 O O . TRP A 1 105 ? 36.937 13.023 -22.511 1.00 56.97 105 TRP A O 1
#